Pr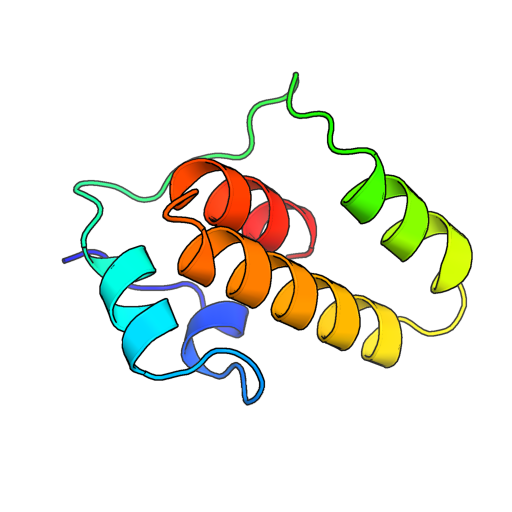otein AF-A0A512BBT9-F1 (afdb_monomer_lite)

pLDDT: mean 95.11, std 4.45, range [71.5, 98.56]

Organism: NCBI:txid670293

Sequence (82 aa):
MVELPAHITYSTILTDEDKNKLSAVMELPTVAPSFYDSQLKSIFQYYSLTPDEMDTEVHKYASKLLAEGKVNEAWQVLLTSE

Secondary structure (DSSP, 8-state):
-PPPPHHHHT-SSS-HHHHHHHHTSSSPPPPPTT---HHHHHHHHHTTT-HHHHHHHHHHHHHHHHHTT-HHHHHHHHHH--

Foldseek 3Di:
DADDDPCLVPDPLADPLLVVLLRPDPDQDDQDPPDDDPVLVVLCVVCVVPLVVSSNVLSNVLNVCVVVVNNVNSSNSNNVSD

Radius of gyration: 11.96 Å; chains: 1; bounding box: 25×30×27 Å

Structure (mmCIF, N/CA/C/O backbone):
data_AF-A0A512BBT9-F1
#
_entry.id   AF-A0A512BBT9-F1
#
loop_
_atom_site.group_PDB
_atom_site.id
_atom_site.type_symbol
_atom_site.label_atom_id
_atom_site.label_alt_id
_atom_site.label_comp_id
_atom_site.label_asym_id
_atom_site.label_entity_id
_atom_site.label_seq_id
_atom_site.pdbx_PDB_ins_code
_atom_site.Cartn_x
_atom_site.Cartn_y
_atom_site.Cartn_z
_atom_site.occupancy
_atom_site.B_iso_or_equiv
_atom_site.auth_seq_id
_atom_site.auth_comp_id
_atom_site.auth_asym_id
_atom_site.auth_atom_id
_atom_site.pdbx_PDB_model_num
ATOM 1 N N . MET A 1 1 ? 14.631 -12.334 -4.934 1.00 75.38 1 MET A N 1
ATOM 2 C CA . MET A 1 1 ? 13.878 -11.586 -3.918 1.00 75.38 1 MET A CA 1
ATOM 3 C C . MET A 1 1 ? 14.531 -10.233 -3.810 1.00 75.38 1 MET A C 1
ATOM 5 O O . MET A 1 1 ? 15.755 -10.174 -3.741 1.00 75.38 1 MET A O 1
ATOM 9 N N . VAL A 1 2 ? 13.729 -9.190 -3.906 1.00 89.56 2 VAL A N 1
ATOM 10 C CA . VAL A 1 2 ? 14.185 -7.804 -3.926 1.00 89.56 2 VAL A CA 1
ATOM 11 C C . VAL A 1 2 ? 14.163 -7.241 -2.507 1.00 89.56 2 VAL A C 1
ATOM 13 O O . VAL A 1 2 ? 13.323 -7.631 -1.695 1.00 89.56 2 VAL A O 1
ATOM 16 N N . GLU A 1 3 ? 15.111 -6.359 -2.199 1.00 92.62 3 GLU A N 1
ATOM 17 C CA . GLU A 1 3 ? 15.126 -5.632 -0.931 1.00 92.62 3 GLU A CA 1
ATOM 18 C C . GLU A 1 3 ? 13.974 -4.621 -0.903 1.00 92.62 3 GLU A C 1
ATOM 20 O O . GLU A 1 3 ? 13.791 -3.850 -1.844 1.00 92.62 3 GLU A O 1
ATOM 25 N N . LEU A 1 4 ? 13.169 -4.658 0.159 1.00 94.88 4 LEU A N 1
ATOM 26 C CA . LEU A 1 4 ? 12.021 -3.772 0.308 1.00 94.88 4 LEU A CA 1
ATOM 27 C C . LEU A 1 4 ? 12.469 -2.405 0.862 1.00 94.88 4 LEU A C 1
ATOM 29 O O . LEU A 1 4 ? 13.274 -2.369 1.795 1.00 94.88 4 LEU A O 1
ATOM 33 N N . PRO A 1 5 ? 11.901 -1.288 0.373 1.00 94.88 5 PRO A N 1
ATOM 34 C CA . PRO A 1 5 ? 12.049 0.031 0.985 1.00 94.88 5 PRO A CA 1
ATOM 35 C C . PRO A 1 5 ? 11.755 0.038 2.492 1.00 94.88 5 PRO A C 1
ATOM 37 O O . PRO A 1 5 ? 11.013 -0.807 3.007 1.00 94.88 5 PRO A O 1
ATOM 40 N N . ALA A 1 6 ? 12.325 1.002 3.218 1.00 94.12 6 ALA A N 1
ATOM 41 C CA . ALA A 1 6 ? 12.260 1.035 4.679 1.00 94.12 6 ALA A CA 1
ATOM 42 C C . ALA A 1 6 ? 10.820 1.144 5.214 1.00 94.12 6 ALA A C 1
ATOM 44 O O . ALA A 1 6 ? 10.465 0.409 6.138 1.00 94.12 6 ALA A O 1
ATOM 45 N N . HIS A 1 7 ? 9.973 1.993 4.620 1.00 93.69 7 HIS A N 1
ATOM 46 C CA . HIS A 1 7 ? 8.577 2.167 5.049 1.00 93.69 7 HIS A CA 1
ATOM 47 C C . HIS A 1 7 ? 7.749 0.890 4.877 1.00 93.69 7 HIS A C 1
ATOM 49 O O . HIS A 1 7 ? 6.902 0.577 5.709 1.00 93.69 7 HIS A O 1
ATOM 55 N N . ILE A 1 8 ? 8.054 0.082 3.859 1.00 96.00 8 ILE A N 1
ATOM 56 C CA . ILE A 1 8 ? 7.417 -1.223 3.630 1.00 96.00 8 ILE A CA 1
ATOM 57 C C . ILE A 1 8 ? 7.976 -2.271 4.598 1.00 96.00 8 ILE A C 1
ATOM 59 O O . ILE A 1 8 ? 7.215 -3.005 5.234 1.00 96.00 8 ILE A O 1
ATOM 63 N N . THR A 1 9 ? 9.301 -2.324 4.752 1.00 95.94 9 THR A N 1
ATOM 64 C CA . THR A 1 9 ? 9.996 -3.277 5.631 1.00 95.94 9 THR A CA 1
ATOM 65 C C . THR A 1 9 ? 9.522 -3.153 7.078 1.00 95.94 9 THR A C 1
ATOM 67 O O . THR A 1 9 ? 9.154 -4.154 7.703 1.00 95.94 9 THR A O 1
ATOM 70 N N . TYR A 1 10 ? 9.469 -1.924 7.595 1.00 95.19 10 TYR A N 1
ATOM 71 C CA . TYR A 1 10 ? 9.111 -1.633 8.985 1.00 95.19 10 TYR A CA 1
ATOM 72 C C . TYR A 1 10 ? 7.621 -1.359 9.201 1.00 95.19 10 TYR A C 1
ATOM 74 O O . TYR A 1 10 ? 7.220 -1.075 10.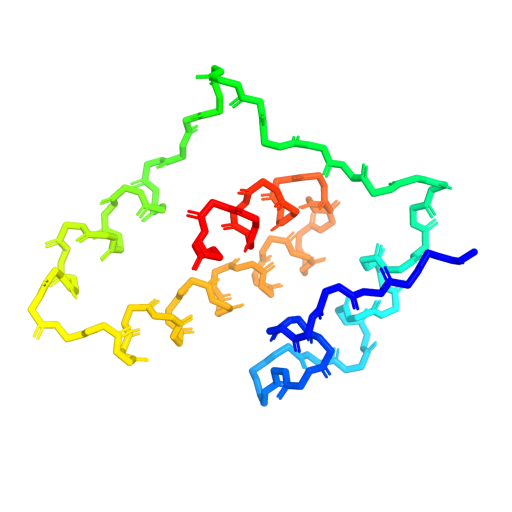328 1.00 95.19 10 TYR A O 1
ATOM 82 N N . SER A 1 11 ? 6.789 -1.489 8.162 1.00 96.38 11 SER A N 1
ATOM 83 C CA . SER A 1 11 ? 5.343 -1.340 8.308 1.00 96.38 11 SER A CA 1
ATOM 84 C C . SER A 1 11 ? 4.799 -2.311 9.360 1.00 96.38 11 SER A C 1
ATOM 86 O O . SER A 1 11 ? 5.051 -3.520 9.295 1.00 96.38 11 SER A O 1
ATOM 88 N N . THR A 1 12 ? 4.028 -1.769 10.306 1.00 95.81 12 THR A N 1
ATOM 89 C CA . THR A 1 12 ? 3.248 -2.518 11.306 1.00 95.81 12 THR A CA 1
ATOM 90 C C . THR A 1 12 ? 1.866 -2.925 10.788 1.00 95.81 12 THR A C 1
ATOM 92 O O . THR A 1 12 ? 1.150 -3.662 11.463 1.00 95.81 12 THR A O 1
ATOM 95 N N . ILE A 1 13 ? 1.492 -2.442 9.598 1.00 97.81 13 ILE A N 1
ATOM 96 C CA . ILE A 1 13 ? 0.201 -2.682 8.948 1.00 97.81 13 ILE A CA 1
ATOM 97 C C . ILE A 1 13 ? 0.301 -3.828 7.935 1.00 97.81 13 ILE A C 1
ATOM 99 O O . ILE A 1 13 ? -0.586 -4.677 7.886 1.00 97.81 13 ILE A O 1
ATOM 103 N N . LEU A 1 14 ? 1.376 -3.870 7.137 1.00 97.88 14 LEU A N 1
ATOM 104 C CA . LEU A 1 14 ? 1.613 -4.953 6.179 1.00 97.88 14 LEU A CA 1
ATOM 105 C C . LEU A 1 14 ? 2.012 -6.237 6.910 1.00 97.88 14 LEU A C 1
ATOM 107 O O . LEU A 1 14 ? 2.935 -6.238 7.728 1.00 97.88 14 LEU A O 1
ATOM 111 N N . THR A 1 15 ? 1.347 -7.338 6.571 1.00 98.00 15 THR A N 1
ATOM 112 C CA . THR A 1 15 ? 1.652 -8.658 7.135 1.00 98.00 15 THR A CA 1
ATOM 113 C C . THR A 1 15 ? 2.950 -9.236 6.560 1.00 98.00 15 THR A C 1
ATOM 115 O O . THR A 1 15 ? 3.456 -8.781 5.532 1.00 98.00 15 THR A O 1
ATOM 118 N N . ASP A 1 16 ? 3.488 -10.289 7.180 1.00 97.44 16 ASP A N 1
ATOM 119 C CA . ASP A 1 16 ? 4.638 -11.011 6.616 1.00 97.44 16 ASP A CA 1
ATOM 120 C C . ASP A 1 16 ? 4.317 -11.611 5.238 1.00 97.44 16 ASP A C 1
ATOM 122 O O . ASP A 1 16 ? 5.165 -11.631 4.348 1.00 97.44 16 ASP A O 1
ATOM 126 N N . GLU A 1 17 ? 3.075 -12.058 5.027 1.00 97.50 17 GLU A N 1
ATOM 127 C CA . GLU A 1 17 ? 2.614 -12.543 3.724 1.00 97.50 17 GLU A CA 1
ATOM 128 C C . GLU A 1 17 ? 2.638 -11.428 2.670 1.00 97.50 17 GLU A C 1
ATOM 130 O O . GLU A 1 17 ? 3.128 -11.643 1.560 1.00 97.50 17 GLU A O 1
ATOM 135 N N . ASP A 1 18 ? 2.171 -10.230 3.024 1.00 98.31 18 ASP A N 1
ATOM 136 C CA . ASP A 1 18 ? 2.198 -9.059 2.144 1.00 98.31 18 ASP A CA 1
ATOM 137 C C . ASP A 1 18 ? 3.632 -8.709 1.732 1.00 98.31 18 ASP A C 1
ATOM 139 O O . ASP A 1 18 ? 3.928 -8.557 0.545 1.00 98.31 18 ASP A O 1
ATOM 143 N N . LYS A 1 19 ? 4.554 -8.662 2.701 1.00 97.69 19 LYS A N 1
ATOM 144 C CA . LYS A 1 19 ? 5.978 -8.383 2.457 1.00 97.69 19 LYS A CA 1
ATOM 145 C C . LYS A 1 19 ? 6.624 -9.460 1.585 1.00 97.69 19 LYS A C 1
ATOM 147 O O . LYS A 1 19 ? 7.398 -9.137 0.686 1.00 97.69 19 LYS A O 1
ATOM 152 N N . ASN A 1 20 ? 6.270 -10.728 1.791 1.00 96.94 20 ASN A N 1
ATOM 153 C CA . ASN A 1 20 ? 6.735 -11.831 0.949 1.00 96.94 20 ASN A CA 1
ATOM 154 C C . ASN A 1 20 ? 6.222 -11.715 -0.495 1.00 96.94 20 ASN A C 1
ATOM 156 O O . ASN A 1 20 ? 6.982 -11.953 -1.431 1.00 96.94 20 ASN A O 1
ATOM 160 N N . LYS A 1 21 ? 4.961 -11.312 -0.701 1.00 97.12 21 LYS A N 1
ATOM 161 C CA . LYS A 1 21 ? 4.410 -11.064 -2.046 1.00 97.12 21 LYS A CA 1
ATOM 162 C C . LYS A 1 21 ? 5.119 -9.906 -2.741 1.00 97.12 21 LYS A C 1
ATOM 164 O O . LYS A 1 21 ? 5.463 -10.021 -3.915 1.00 97.12 21 LYS A O 1
ATOM 169 N N . LEU A 1 22 ? 5.357 -8.812 -2.019 1.00 97.19 22 LEU A N 1
ATOM 170 C CA . LEU A 1 22 ? 6.046 -7.639 -2.554 1.00 97.19 22 LEU A CA 1
ATOM 171 C C . LEU A 1 22 ? 7.493 -7.967 -2.931 1.00 97.19 22 LEU A C 1
ATOM 173 O O . LEU A 1 22 ? 7.927 -7.623 -4.024 1.00 97.19 22 LEU A O 1
ATOM 177 N N . SER A 1 23 ? 8.227 -8.683 -2.077 1.00 96.62 23 SER A N 1
ATOM 178 C CA . SER A 1 23 ? 9.646 -8.994 -2.299 1.00 96.62 23 SER A CA 1
ATOM 179 C C . SER A 1 23 ? 9.885 -10.074 -3.365 1.00 96.62 23 SER A C 1
ATOM 181 O O . SER A 1 23 ? 11.007 -10.215 -3.866 1.00 96.62 23 SER A O 1
ATOM 183 N N . ALA A 1 24 ? 8.844 -10.822 -3.748 1.00 96.12 24 ALA A N 1
ATOM 184 C CA . ALA A 1 24 ? 8.898 -11.859 -4.778 1.00 96.12 24 ALA A CA 1
ATOM 185 C C . ALA A 1 24 ? 9.031 -11.319 -6.216 1.00 96.12 24 ALA A C 1
ATOM 187 O O . ALA A 1 24 ? 9.275 -12.106 -7.134 1.00 96.12 24 ALA A O 1
ATOM 188 N N . VAL A 1 25 ? 8.904 -10.005 -6.431 1.00 93.50 25 VAL A N 1
ATOM 189 C CA . VAL A 1 25 ? 9.180 -9.376 -7.733 1.00 93.50 25 VAL A CA 1
ATOM 190 C C . VAL A 1 25 ? 10.647 -9.566 -8.146 1.00 93.50 25 VAL A C 1
ATOM 192 O O . VAL A 1 25 ? 11.529 -9.771 -7.309 1.00 93.50 25 VAL A O 1
ATOM 195 N N . MET A 1 26 ? 10.919 -9.534 -9.453 1.00 90.88 26 MET A N 1
ATOM 196 C CA . MET A 1 26 ? 12.286 -9.688 -9.974 1.00 90.88 26 MET A CA 1
ATOM 197 C C . MET A 1 26 ? 13.123 -8.414 -9.802 1.00 90.88 26 MET A C 1
ATOM 199 O O . MET A 1 26 ? 14.326 -8.505 -9.574 1.00 90.88 26 MET A O 1
ATOM 203 N N . GLU A 1 27 ? 12.480 -7.250 -9.878 1.00 92.50 27 GLU A N 1
ATOM 204 C CA . GLU A 1 27 ? 13.075 -5.919 -9.733 1.00 92.50 27 GLU A CA 1
ATOM 205 C C . GLU A 1 27 ? 12.094 -4.975 -9.022 1.00 92.50 27 GLU A C 1
ATOM 207 O O . GLU A 1 27 ? 10.884 -5.214 -9.059 1.00 92.50 27 GLU A O 1
ATOM 212 N N . LEU A 1 28 ? 12.605 -3.925 -8.363 1.00 90.56 28 LEU A N 1
ATOM 213 C CA . LEU A 1 28 ? 11.753 -2.900 -7.750 1.00 90.56 28 LEU A CA 1
ATOM 214 C C . LEU A 1 28 ? 10.951 -2.182 -8.843 1.00 90.56 28 LEU A C 1
ATOM 216 O O . LEU A 1 28 ? 11.560 -1.603 -9.747 1.00 90.56 28 LEU A O 1
ATOM 220 N N . PRO A 1 29 ? 9.609 -2.166 -8.763 1.00 92.56 29 PRO A N 1
ATOM 221 C CA . PRO A 1 29 ? 8.807 -1.369 -9.675 1.00 92.56 29 PRO A CA 1
ATOM 222 C C . PRO A 1 29 ? 9.080 0.121 -9.476 1.00 92.56 29 PRO A C 1
ATOM 224 O O . PRO A 1 29 ? 9.405 0.572 -8.382 1.00 92.56 29 PRO A O 1
ATOM 227 N N . THR A 1 30 ? 8.886 0.905 -10.529 1.00 92.06 30 THR A N 1
ATOM 228 C CA . THR A 1 30 ? 8.861 2.370 -10.447 1.00 92.06 30 THR A CA 1
ATOM 229 C C . THR A 1 30 ? 7.422 2.869 -10.472 1.00 92.06 30 THR A C 1
ATOM 231 O O . THR A 1 30 ? 6.568 2.241 -11.106 1.00 92.06 30 THR A O 1
ATOM 234 N N . VAL A 1 31 ? 7.147 4.028 -9.870 1.00 92.56 31 VAL A N 1
ATOM 235 C CA . VAL A 1 31 ? 5.839 4.685 -10.013 1.00 92.56 31 VAL A CA 1
ATOM 236 C C . VAL A 1 31 ? 5.632 5.084 -11.474 1.00 92.56 31 VAL A C 1
ATOM 238 O O . VAL A 1 31 ? 6.418 5.837 -12.052 1.00 92.56 31 VAL A O 1
ATOM 241 N N . ALA A 1 32 ? 4.580 4.561 -12.094 1.00 92.31 32 ALA A N 1
ATOM 242 C CA . ALA A 1 32 ? 4.198 4.922 -13.444 1.00 92.31 32 ALA A CA 1
ATOM 243 C C . ALA A 1 32 ? 3.565 6.326 -13.426 1.00 92.31 32 ALA A C 1
ATOM 245 O O . ALA A 1 32 ? 2.604 6.543 -12.690 1.00 92.31 32 ALA A O 1
ATOM 246 N N . PRO A 1 33 ? 4.007 7.277 -14.271 1.00 88.94 33 PRO A N 1
ATOM 247 C CA . PRO A 1 33 ? 3.427 8.626 -14.308 1.00 88.94 33 PRO A CA 1
ATOM 248 C C . PRO A 1 33 ? 1.933 8.661 -14.659 1.00 88.94 33 PRO A C 1
ATOM 250 O O . PRO A 1 33 ? 1.238 9.626 -14.359 1.00 88.94 33 PRO A O 1
ATOM 253 N N . SER A 1 34 ? 1.445 7.619 -15.334 1.00 91.31 34 SER A N 1
ATOM 254 C CA . SER A 1 34 ? 0.038 7.434 -15.689 1.00 91.31 34 SER A CA 1
ATOM 255 C C . SER A 1 34 ? -0.758 6.659 -14.638 1.00 91.31 34 SER A C 1
ATOM 257 O O . SER A 1 34 ? -1.943 6.406 -14.861 1.00 91.31 34 SER A O 1
ATOM 259 N N . PHE A 1 35 ? -0.136 6.246 -13.527 1.00 92.69 35 PHE A N 1
ATOM 260 C CA . PHE A 1 35 ? -0.836 5.537 -12.469 1.00 92.69 35 PHE A CA 1
ATOM 261 C C . PHE A 1 35 ? -1.900 6.446 -11.859 1.00 92.69 35 PHE A C 1
ATOM 263 O O . PHE A 1 35 ? -1.623 7.540 -11.367 1.00 92.69 35 PHE A O 1
ATOM 270 N N . TYR A 1 36 ? -3.140 5.979 -11.918 1.00 92.56 36 TYR A N 1
ATOM 271 C CA . TYR A 1 36 ? -4.280 6.648 -11.329 1.00 92.56 36 TYR A CA 1
ATOM 272 C C . TYR A 1 36 ? -5.077 5.622 -10.547 1.00 92.56 36 TYR A C 1
ATOM 274 O O . TYR A 1 36 ? -5.592 4.661 -11.119 1.00 92.56 36 TYR A O 1
ATOM 282 N N . ASP A 1 37 ? -5.222 5.878 -9.255 1.00 96.56 37 ASP A N 1
ATOM 283 C CA . ASP A 1 37 ? -6.107 5.116 -8.399 1.00 96.56 37 ASP A CA 1
ATOM 284 C C . ASP A 1 37 ? -7.038 6.065 -7.642 1.00 96.56 37 ASP A C 1
ATOM 286 O O . ASP A 1 37 ? -6.611 7.005 -6.962 1.00 96.56 37 ASP A O 1
ATOM 290 N N . SER A 1 38 ? -8.343 5.846 -7.801 1.00 96.44 38 SER A N 1
ATOM 291 C CA . SER A 1 38 ? -9.351 6.703 -7.185 1.00 96.44 38 SER A CA 1
ATOM 292 C C . SER A 1 38 ? -9.357 6.598 -5.663 1.00 96.44 38 SER A C 1
ATOM 294 O O . SER A 1 38 ? -9.621 7.602 -5.010 1.00 96.44 38 SER A O 1
ATOM 296 N N . GLN A 1 39 ? -9.073 5.418 -5.099 1.00 97.44 39 GLN A N 1
ATOM 297 C CA . GLN A 1 39 ? -9.041 5.236 -3.648 1.00 97.44 39 GLN A CA 1
ATOM 298 C C . GLN A 1 39 ? -7.816 5.908 -3.051 1.00 97.44 39 GLN A C 1
ATOM 300 O O . GLN A 1 39 ? -7.953 6.662 -2.095 1.00 97.44 39 GLN A O 1
ATOM 305 N N . LEU A 1 40 ? -6.648 5.734 -3.670 1.00 96.94 40 LEU A N 1
ATOM 306 C CA . LEU A 1 40 ? -5.434 6.428 -3.261 1.00 96.94 40 LEU A CA 1
ATOM 307 C C . LEU A 1 40 ? -5.633 7.948 -3.280 1.00 96.94 40 LEU A C 1
ATOM 309 O O . LEU A 1 40 ? -5.342 8.630 -2.300 1.00 96.94 40 LEU A O 1
ATOM 313 N N . LYS A 1 41 ? -6.219 8.484 -4.357 1.00 96.81 41 LYS A N 1
ATOM 314 C CA . LYS A 1 41 ? -6.561 9.910 -4.444 1.00 96.81 41 LYS A CA 1
ATOM 315 C C . LYS A 1 41 ? -7.508 10.350 -3.323 1.00 96.81 41 LYS A C 1
ATOM 317 O O . LYS A 1 41 ? -7.323 11.431 -2.766 1.00 96.81 41 LYS A O 1
ATOM 322 N N . SER A 1 42 ? -8.513 9.540 -2.992 1.00 97.88 42 SER A N 1
ATOM 323 C CA . SER A 1 42 ? -9.426 9.820 -1.880 1.00 97.88 42 SER A CA 1
ATOM 324 C C . SER A 1 42 ? -8.723 9.796 -0.523 1.00 97.88 42 SER A C 1
ATOM 326 O O . SER A 1 42 ? -9.002 10.675 0.290 1.00 97.88 42 SER A O 1
ATOM 328 N N . ILE A 1 43 ? -7.788 8.866 -0.295 1.00 97.56 43 ILE A N 1
ATOM 329 C CA . ILE A 1 43 ? -6.966 8.807 0.924 1.00 97.56 43 ILE A CA 1
ATOM 330 C C . ILE A 1 43 ? -6.155 10.101 1.064 1.00 97.56 43 ILE A C 1
ATOM 332 O O . ILE A 1 43 ? -6.290 10.794 2.070 1.00 97.56 43 ILE A O 1
ATOM 336 N N . PHE A 1 44 ? -5.413 10.499 0.025 1.00 95.88 44 PHE A N 1
ATOM 337 C CA . PHE A 1 44 ? -4.650 11.754 0.033 1.00 95.88 44 PHE A CA 1
ATOM 338 C C . PHE A 1 44 ? -5.530 12.987 0.273 1.00 95.88 44 PHE A C 1
ATOM 340 O O . PHE A 1 44 ? -5.142 13.903 0.993 1.00 95.88 44 PHE A O 1
ATOM 347 N N . GLN A 1 45 ? -6.726 13.028 -0.321 1.00 96.56 45 GLN A N 1
ATOM 348 C CA . GLN A 1 45 ? -7.640 14.154 -0.144 1.00 96.56 45 GLN A CA 1
ATOM 349 C C . GLN A 1 45 ? -8.185 14.230 1.290 1.00 96.56 45 GLN A C 1
ATOM 351 O O . GLN A 1 45 ? -8.202 15.309 1.886 1.00 96.56 45 GLN A O 1
ATOM 356 N N . TYR A 1 46 ? -8.649 13.104 1.832 1.00 97.50 46 TYR A N 1
ATOM 357 C CA . TYR A 1 46 ? -9.314 13.053 3.132 1.00 97.50 46 TYR A CA 1
ATOM 358 C C . TYR A 1 46 ? -8.330 13.260 4.290 1.00 97.50 46 TYR A C 1
ATOM 360 O O . TYR A 1 46 ? -8.617 14.035 5.198 1.00 97.50 46 TYR A O 1
ATOM 368 N N . TYR A 1 47 ? -7.150 12.640 4.221 1.00 96.44 47 TYR A N 1
ATOM 369 C CA . TYR A 1 47 ? -6.130 12.684 5.276 1.00 96.44 47 TYR A CA 1
ATOM 370 C C . TYR A 1 47 ? -5.060 13.762 5.049 1.00 96.44 47 TYR A C 1
ATOM 372 O O . TYR A 1 47 ? -3.993 13.733 5.656 1.00 96.44 47 TYR A O 1
ATOM 380 N N . SER A 1 48 ? -5.345 14.762 4.208 1.00 94.44 48 SER A N 1
ATOM 381 C CA . SER A 1 48 ? -4.393 15.834 3.863 1.00 94.44 48 SER A CA 1
ATOM 382 C C . SER A 1 48 ? -3.892 16.659 5.060 1.00 94.44 48 SER A C 1
ATOM 384 O O . SER A 1 48 ? -2.864 17.325 4.957 1.00 94.44 48 SER A O 1
ATOM 386 N N . LEU A 1 49 ? -4.602 16.621 6.193 1.00 96.19 49 LEU A N 1
ATOM 387 C CA . LEU A 1 49 ? -4.233 17.303 7.439 1.00 96.19 49 LEU A CA 1
ATOM 388 C C . LEU A 1 49 ? -3.661 16.359 8.509 1.00 96.19 49 LEU A C 1
ATOM 390 O O . LEU A 1 49 ? -3.210 16.839 9.548 1.00 96.19 49 LEU A O 1
ATOM 394 N N . THR A 1 50 ? -3.674 15.045 8.275 1.00 96.00 50 THR A N 1
ATOM 395 C CA . THR A 1 50 ? -3.214 14.016 9.219 1.00 96.00 50 THR A CA 1
ATOM 396 C C . THR A 1 50 ? -2.286 13.009 8.520 1.00 96.00 50 THR A C 1
ATOM 398 O O . THR A 1 50 ? -2.687 11.880 8.241 1.00 96.00 50 THR A O 1
ATOM 401 N N . PRO A 1 51 ? -1.021 13.388 8.238 1.00 92.00 51 PRO A N 1
ATOM 402 C CA . PRO A 1 51 ? -0.087 12.557 7.469 1.00 92.00 51 PRO A CA 1
ATOM 403 C C . PRO A 1 51 ? 0.153 11.156 8.052 1.00 92.00 51 PRO A C 1
ATOM 405 O O . PRO A 1 51 ? 0.247 10.195 7.296 1.00 92.00 51 PRO A O 1
ATOM 408 N N . ASP A 1 52 ? 0.176 11.018 9.381 1.00 93.19 52 ASP A N 1
ATOM 409 C CA . ASP A 1 52 ? 0.360 9.717 10.044 1.00 93.19 52 ASP A CA 1
ATOM 410 C C . ASP A 1 52 ? -0.835 8.767 9.804 1.00 93.19 52 ASP A C 1
ATOM 412 O O . ASP A 1 52 ? -0.681 7.553 9.638 1.00 93.19 52 ASP A O 1
ATOM 416 N N . GLU A 1 53 ? -2.054 9.318 9.758 1.00 96.06 53 GLU A N 1
ATOM 417 C CA . GLU A 1 53 ? -3.260 8.554 9.420 1.00 96.06 53 GLU A CA 1
ATOM 418 C C . GLU A 1 53 ? -3.308 8.235 7.924 1.00 96.06 53 GLU A C 1
ATOM 420 O O . GLU A 1 53 ? -3.714 7.138 7.543 1.00 96.06 53 GLU A O 1
ATOM 425 N N . MET A 1 54 ? -2.854 9.167 7.080 1.00 96.31 54 MET A N 1
ATOM 426 C CA . MET A 1 54 ? -2.749 8.968 5.637 1.00 96.31 54 MET A CA 1
ATOM 427 C C . MET A 1 54 ? -1.861 7.767 5.310 1.00 96.31 54 MET A C 1
ATOM 429 O O . MET A 1 54 ? -2.300 6.876 4.587 1.00 96.31 54 MET A O 1
ATOM 433 N N . ASP A 1 55 ? -0.653 7.716 5.877 1.00 95.19 55 ASP A N 1
ATOM 434 C CA . ASP A 1 55 ? 0.285 6.604 5.691 1.00 95.19 55 ASP A CA 1
ATOM 435 C C . ASP A 1 55 ? -0.338 5.269 6.129 1.00 95.19 55 ASP A C 1
ATOM 437 O O . ASP A 1 55 ? -0.358 4.287 5.381 1.00 95.19 55 ASP A O 1
ATOM 441 N N . THR A 1 56 ? -0.984 5.268 7.300 1.00 96.62 56 THR A N 1
ATOM 442 C CA . THR A 1 56 ? -1.715 4.101 7.808 1.00 96.62 56 THR A CA 1
ATOM 443 C C . THR A 1 56 ? -2.763 3.601 6.807 1.00 96.62 56 THR A C 1
ATOM 445 O O . THR A 1 56 ? -2.849 2.398 6.543 1.00 96.62 56 THR A O 1
ATOM 448 N N . GLU A 1 57 ? -3.573 4.496 6.239 1.00 98.06 57 GLU A N 1
ATOM 449 C CA . GLU A 1 57 ? -4.614 4.123 5.278 1.00 98.06 57 GLU A CA 1
ATOM 450 C C . GLU A 1 57 ? -4.049 3.697 3.919 1.00 98.06 57 GLU A C 1
ATOM 452 O O . GLU A 1 57 ? -4.581 2.764 3.311 1.00 98.06 57 GLU A O 1
ATOM 457 N N . VAL A 1 58 ? -2.939 4.288 3.466 1.00 98.12 58 VAL A N 1
ATOM 458 C CA . VAL A 1 58 ? -2.237 3.827 2.260 1.00 98.12 58 VAL A CA 1
ATOM 459 C C . VAL A 1 58 ? -1.753 2.388 2.436 1.00 98.12 58 VAL A C 1
ATOM 461 O O . VAL A 1 58 ? -2.027 1.534 1.588 1.00 98.12 58 VAL A O 1
ATOM 464 N N . HIS A 1 59 ? -1.108 2.076 3.561 1.00 98.25 59 HIS A N 1
ATOM 465 C CA . HIS A 1 59 ? -0.628 0.725 3.842 1.00 98.25 59 HIS A CA 1
ATOM 466 C C . HIS A 1 59 ? -1.772 -0.292 3.983 1.00 98.25 59 HIS A C 1
ATOM 468 O O . HIS A 1 59 ? -1.668 -1.414 3.477 1.00 98.25 59 HIS A O 1
ATOM 474 N N . LYS A 1 60 ? -2.899 0.089 4.603 1.00 98.38 60 LYS A N 1
ATOM 475 C CA . LYS A 1 60 ? -4.106 -0.759 4.645 1.00 98.38 60 LYS A CA 1
ATOM 476 C C . LYS A 1 60 ? -4.652 -1.023 3.246 1.00 98.38 60 LYS A C 1
ATOM 478 O O . LYS A 1 60 ? -5.023 -2.156 2.928 1.00 98.38 60 LYS A O 1
ATOM 483 N N . TYR A 1 61 ? -4.702 0.006 2.404 1.00 98.56 61 TYR A N 1
ATOM 484 C CA . TYR A 1 61 ? -5.181 -0.132 1.038 1.00 98.56 61 TYR A CA 1
ATOM 485 C C . TYR A 1 61 ? -4.268 -1.036 0.199 1.00 98.56 61 TYR A C 1
ATOM 487 O O . TYR A 1 61 ? -4.760 -1.925 -0.499 1.00 98.56 61 TYR A O 1
ATOM 495 N N . ALA A 1 62 ? -2.949 -0.899 0.339 1.00 98.44 62 ALA A N 1
ATOM 496 C CA . ALA A 1 62 ? -1.985 -1.791 -0.295 1.00 98.44 62 ALA A CA 1
ATOM 497 C C . ALA A 1 62 ? -2.152 -3.252 0.160 1.00 98.44 62 ALA A C 1
ATOM 499 O O . ALA A 1 62 ? -2.193 -4.146 -0.684 1.00 98.44 62 ALA A O 1
ATOM 500 N N . SER A 1 63 ? -2.334 -3.505 1.462 1.00 98.56 63 SER A N 1
ATOM 501 C CA . SER A 1 63 ? -2.614 -4.858 1.980 1.00 98.56 63 SER A CA 1
ATOM 502 C C . SER A 1 63 ? -3.891 -5.449 1.365 1.00 98.56 63 SER A C 1
ATOM 504 O O . SER A 1 63 ? -3.905 -6.598 0.922 1.00 98.56 63 SER A O 1
ATOM 506 N N . LYS A 1 64 ? -4.952 -4.643 1.206 1.00 98.50 64 LYS A N 1
ATOM 507 C CA . LYS A 1 64 ? -6.170 -5.076 0.503 1.00 98.50 64 LYS A CA 1
ATOM 508 C C . LYS A 1 64 ? -5.892 -5.468 -0.954 1.00 98.50 64 LYS A C 1
ATOM 510 O O . LYS A 1 64 ? -6.376 -6.504 -1.404 1.00 98.50 64 LYS A O 1
ATOM 515 N N . LEU A 1 65 ? -5.113 -4.674 -1.689 1.00 98.50 65 LEU A N 1
ATOM 516 C CA . LEU A 1 65 ? -4.724 -5.000 -3.067 1.00 98.50 65 LEU A CA 1
ATOM 517 C C . LEU A 1 65 ? -3.921 -6.310 -3.133 1.00 98.50 65 LEU A C 1
ATOM 519 O O . LEU A 1 65 ? -4.167 -7.140 -4.008 1.00 98.50 65 LEU A O 1
ATOM 523 N N . LEU A 1 66 ? -3.022 -6.544 -2.175 1.00 98.38 66 LEU A N 1
ATOM 524 C CA . LEU A 1 66 ? -2.239 -7.782 -2.075 1.00 98.38 66 LEU A CA 1
ATOM 525 C C . LEU A 1 66 ? -3.100 -9.007 -1.751 1.00 98.38 66 LEU A C 1
ATOM 527 O O . LEU A 1 66 ? -2.844 -10.095 -2.279 1.00 98.38 66 LEU A O 1
ATOM 531 N N . ALA A 1 67 ? -4.146 -8.846 -0.940 1.00 98.06 67 ALA A N 1
ATOM 532 C CA . ALA A 1 67 ? -5.142 -9.890 -0.704 1.00 98.06 67 ALA A CA 1
ATOM 533 C C . ALA A 1 67 ? -5.930 -10.240 -1.982 1.00 98.06 67 ALA A C 1
ATOM 535 O O . ALA A 1 67 ? -6.296 -11.395 -2.186 1.00 98.06 67 ALA A O 1
ATOM 536 N N . GLU A 1 68 ? -6.132 -9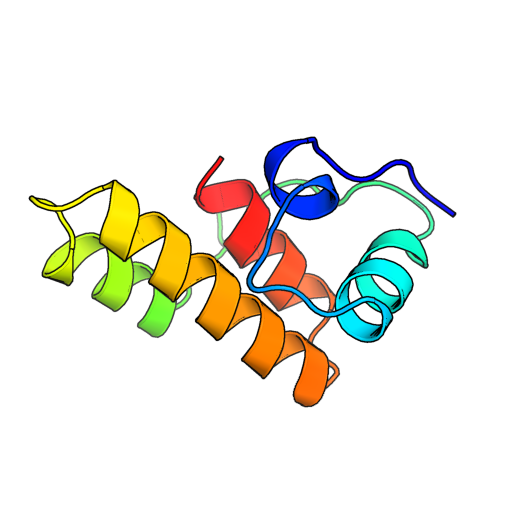.271 -2.879 1.00 98.00 68 GLU A N 1
ATOM 537 C CA . GLU A 1 68 ? -6.750 -9.461 -4.200 1.00 98.00 68 GLU A CA 1
ATOM 538 C C . GLU A 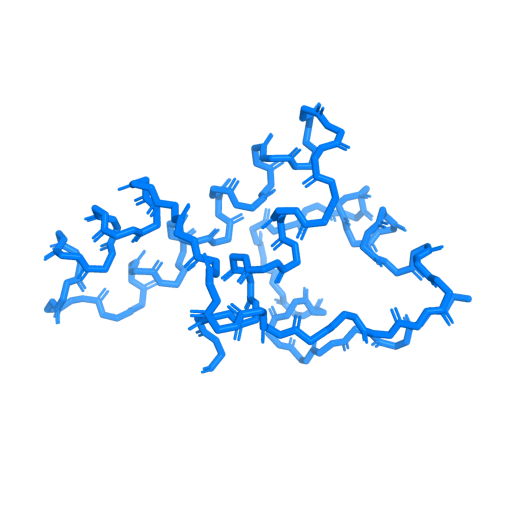1 68 ? -5.759 -9.960 -5.275 1.00 98.00 68 GLU A C 1
ATOM 540 O O . GLU A 1 68 ? -6.146 -10.154 -6.428 1.00 98.00 68 GLU A O 1
ATOM 545 N N . GLY A 1 69 ? -4.481 -10.166 -4.929 1.00 97.44 69 GLY A N 1
ATOM 546 C CA . GLY A 1 69 ? -3.429 -10.579 -5.868 1.00 97.44 69 GLY A CA 1
ATOM 547 C C . GLY A 1 69 ? -2.907 -9.459 -6.779 1.00 97.44 69 GLY A C 1
ATOM 548 O O . GLY A 1 69 ? -2.127 -9.723 -7.693 1.00 97.44 69 GLY A O 1
ATOM 549 N N . LYS A 1 70 ? -3.296 -8.205 -6.528 1.00 97.88 70 LYS A N 1
ATOM 550 C CA . LYS A 1 70 ? -2.915 -7.011 -7.298 1.00 97.88 70 LYS A CA 1
ATOM 551 C C . LYS A 1 70 ? -1.579 -6.443 -6.820 1.00 97.88 70 LYS A C 1
ATOM 553 O O . LYS A 1 70 ? -1.499 -5.356 -6.249 1.00 97.88 70 LYS A O 1
ATOM 558 N N . VAL A 1 71 ? -0.520 -7.233 -6.993 1.00 97.06 71 VAL A N 1
ATOM 559 C CA . VAL A 1 71 ? 0.824 -6.918 -6.472 1.00 97.06 71 VAL A CA 1
ATOM 560 C C . VAL A 1 71 ? 1.404 -5.657 -7.113 1.00 97.06 71 VAL A C 1
ATOM 562 O O . VAL A 1 71 ? 2.012 -4.844 -6.421 1.00 97.06 71 VAL A O 1
ATOM 565 N N . ASN A 1 72 ? 1.190 -5.456 -8.416 1.00 96.12 72 ASN A N 1
ATOM 566 C CA . ASN A 1 72 ? 1.709 -4.283 -9.119 1.00 96.12 72 ASN A CA 1
ATOM 567 C C . ASN A 1 72 ? 1.039 -2.997 -8.630 1.00 96.12 72 ASN A C 1
ATOM 569 O O . ASN A 1 72 ? 1.716 -2.009 -8.376 1.00 9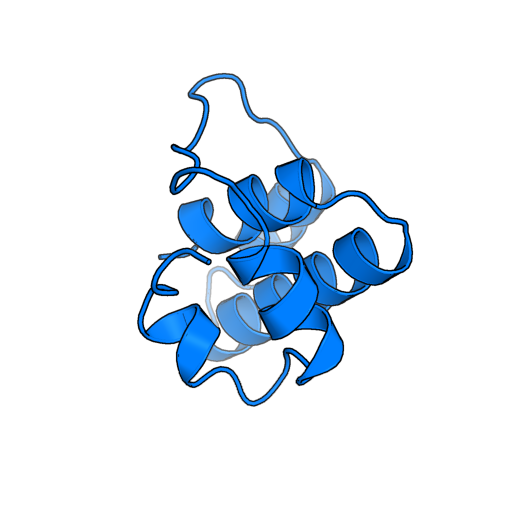6.12 72 ASN A O 1
ATOM 573 N N . GLU A 1 73 ? -0.278 -3.010 -8.460 1.00 97.56 73 GLU A N 1
ATOM 574 C CA . GLU A 1 73 ? -1.049 -1.875 -7.964 1.00 97.56 73 GLU A CA 1
ATOM 575 C C . GLU A 1 73 ? -0.684 -1.552 -6.515 1.00 97.56 73 GLU A C 1
ATOM 577 O O . GLU A 1 73 ? -0.510 -0.383 -6.184 1.00 97.56 73 GLU A O 1
ATOM 582 N N . ALA A 1 74 ? -0.488 -2.568 -5.667 1.00 97.94 74 ALA A N 1
ATOM 583 C CA . ALA A 1 74 ? 0.002 -2.367 -4.306 1.00 97.94 74 ALA A CA 1
ATOM 584 C C . ALA A 1 74 ? 1.378 -1.681 -4.291 1.00 97.94 74 ALA A C 1
ATOM 586 O O . ALA A 1 74 ? 1.591 -0.758 -3.509 1.00 97.94 74 ALA A O 1
ATOM 587 N N . TRP A 1 75 ? 2.283 -2.075 -5.194 1.00 97.38 75 TRP A N 1
ATOM 588 C CA . TRP A 1 75 ? 3.564 -1.392 -5.376 1.00 9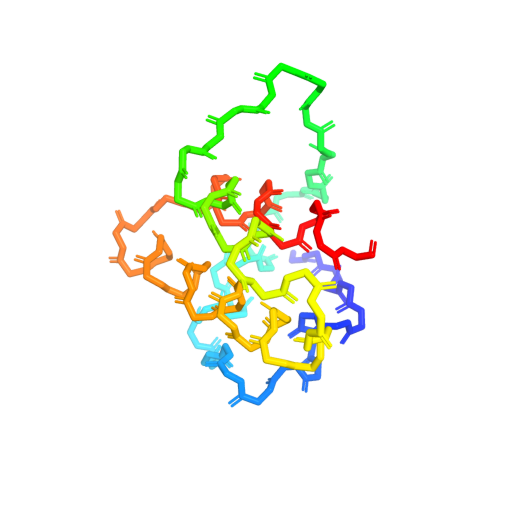7.38 75 TRP A CA 1
ATOM 589 C C . TRP A 1 75 ? 3.396 0.066 -5.810 1.00 97.38 75 TRP A C 1
ATOM 591 O O . TRP A 1 75 ? 4.015 0.945 -5.219 1.00 97.38 75 TRP A O 1
ATOM 601 N N . GLN A 1 76 ? 2.544 0.344 -6.800 1.00 97.19 76 GLN A N 1
ATOM 602 C CA . GLN A 1 76 ? 2.277 1.718 -7.238 1.00 97.19 76 GLN A CA 1
ATOM 603 C C . GLN A 1 76 ? 1.734 2.585 -6.095 1.00 97.19 76 GLN A C 1
ATOM 605 O O . GLN A 1 76 ? 2.166 3.722 -5.928 1.00 97.19 76 GLN A O 1
ATOM 610 N N . VAL A 1 77 ? 0.830 2.034 -5.282 1.00 97.19 77 VAL A N 1
ATOM 611 C CA . VAL A 1 77 ? 0.266 2.694 -4.100 1.00 97.19 77 VAL A CA 1
ATOM 612 C C . VAL A 1 77 ? 1.347 3.007 -3.061 1.00 97.19 77 VAL A C 1
ATOM 614 O O . VAL A 1 77 ? 1.492 4.167 -2.687 1.00 97.19 77 VAL A O 1
ATOM 617 N N . LEU A 1 78 ? 2.131 2.006 -2.645 1.00 96.75 78 LEU A N 1
ATOM 618 C CA . LEU A 1 78 ? 3.143 2.149 -1.587 1.00 96.75 78 LEU A CA 1
ATOM 619 C C . LEU A 1 78 ? 4.311 3.061 -1.981 1.00 96.75 78 LEU A C 1
ATOM 621 O O . LEU A 1 78 ? 4.876 3.728 -1.124 1.00 96.75 78 LEU A O 1
ATOM 625 N N . LEU A 1 79 ? 4.694 3.084 -3.259 1.00 95.31 79 LEU A N 1
ATOM 626 C CA . LEU A 1 79 ? 5.786 3.937 -3.743 1.00 95.31 79 LEU A CA 1
ATOM 627 C C . LEU A 1 79 ? 5.337 5.377 -4.021 1.00 95.31 79 LEU A C 1
ATOM 629 O O . LEU A 1 79 ? 6.169 6.269 -4.120 1.00 95.31 79 LEU A O 1
ATOM 633 N N . THR A 1 80 ? 4.032 5.617 -4.173 1.00 90.88 80 THR A N 1
ATOM 634 C CA . THR A 1 80 ? 3.493 6.977 -4.344 1.00 90.88 80 THR A CA 1
ATOM 635 C C . THR A 1 80 ? 3.383 7.718 -3.007 1.00 90.88 80 THR A C 1
ATOM 637 O O . THR A 1 80 ? 3.340 8.945 -2.999 1.00 90.88 80 THR A O 1
ATOM 640 N N . SER A 1 81 ? 3.308 6.993 -1.886 1.00 81.81 81 SER A N 1
ATOM 641 C CA . SER A 1 81 ? 3.239 7.564 -0.535 1.00 81.81 81 SER A CA 1
ATOM 642 C C . SER A 1 81 ? 4.584 7.651 0.190 1.00 81.81 81 SER A C 1
ATOM 644 O O . SER A 1 81 ? 4.583 8.013 1.364 1.00 81.81 81 SER A O 1
ATOM 646 N N . GLU A 1 82 ? 5.690 7.287 -0.469 1.00 71.50 82 GLU A N 1
ATOM 647 C CA . GLU A 1 82 ? 7.057 7.439 0.058 1.00 71.50 82 GLU A CA 1
ATOM 648 C C . GLU A 1 82 ? 7.512 8.909 0.100 1.00 71.50 82 GLU A C 1
ATOM 650 O O . GLU A 1 82 ? 7.162 9.678 -0.829 1.00 71.50 82 GLU A O 1
#